Protein AF-A0A4V2AL29-F1 (afdb_monomer_lite)

Secondary structure (DSSP, 8-state):
------EEEEEEEHHHHHHH--GGGTTEEEEEPSSP-TTSEEEEEE-SS-SS---SSEEETTEEE-EEEEHHHHHHHHHHHHTT-SSPPPHHHHHHHHHHHHHHH-

pLDDT: mean 84.48, std 11.72, range [40.88, 96.44]

Foldseek 3Di:
DPDQDWDFPDKAFQLVVLVPDDPVLQQWKKFFDPDQDRHTIITITHGPVSPPPDDCWDADPNDITNHMDGVNNLCVQVVVVQVVDPDGDHSRVSSVSVSVVRVVVD

Sequence (106 aa):
MGEAVLECKIMASLVQVIAALTARDEHSTIYAKKPWSCECDAGLLYDPDGDGDVPLTTQIDGIEMDYFLEVATLNEVLEGWLSEFSARPSPQAICGRIIRYAEDDA

Structure (mmCIF, N/CA/C/O backbone):
data_AF-A0A4V2AL29-F1
#
_entry.id   AF-A0A4V2AL29-F1
#
loop_
_atom_site.group_PDB
_atom_site.id
_atom_site.type_symbol
_atom_site.label_atom_id
_atom_site.label_alt_id
_atom_site.label_comp_id
_atom_site.label_asym_id
_atom_site.label_entity_id
_atom_site.label_seq_id
_atom_site.pdbx_PDB_ins_code
_atom_site.Cartn_x
_atom_site.Cartn_y
_atom_site.Cartn_z
_atom_site.occupancy
_atom_site.B_iso_or_equiv
_atom_site.auth_seq_id
_atom_site.auth_comp_id
_atom_site.auth_asym_id
_atom_site.auth_atom_id
_atom_site.pdbx_PDB_model_num
ATOM 1 N N . MET A 1 1 ? 0.072 19.673 23.155 1.00 40.88 1 MET A N 1
ATOM 2 C CA . MET A 1 1 ? -0.082 18.489 22.295 1.00 40.88 1 MET A CA 1
ATOM 3 C C . MET A 1 1 ? -1.205 18.815 21.344 1.00 40.88 1 MET A C 1
ATOM 5 O O . MET A 1 1 ? -2.342 18.874 21.793 1.00 40.88 1 MET A O 1
ATOM 9 N N . GLY A 1 2 ? -0.867 19.211 20.118 1.00 47.53 2 GLY A N 1
ATOM 10 C CA . GLY A 1 2 ? -1.861 19.250 19.051 1.00 47.53 2 GLY A CA 1
ATOM 11 C C . GLY A 1 2 ? -2.190 17.805 18.706 1.00 47.53 2 GLY A C 1
ATOM 12 O O . GLY A 1 2 ? -1.286 16.977 18.678 1.00 47.53 2 GLY A O 1
ATOM 13 N N . GLU A 1 3 ? -3.467 17.485 18.572 1.00 50.97 3 GLU A N 1
ATOM 14 C CA . GLU A 1 3 ? -3.890 16.195 18.037 1.00 50.97 3 GLU A CA 1
ATOM 15 C C . GLU A 1 3 ? -3.371 16.115 16.596 1.00 50.97 3 GLU A C 1
ATOM 17 O O . GLU A 1 3 ? -3.650 17.020 15.807 1.00 50.97 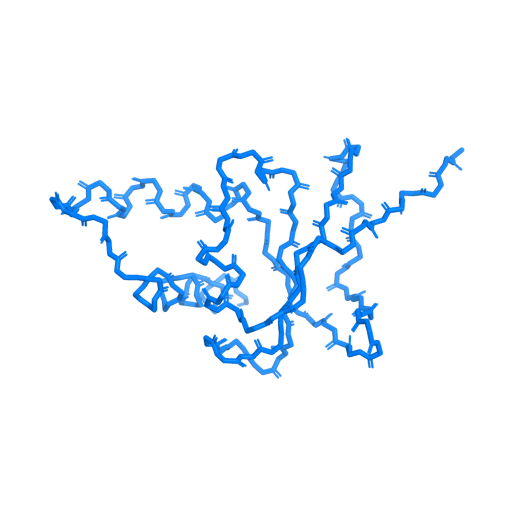3 GLU A O 1
ATOM 22 N N . ALA A 1 4 ? -2.582 15.088 16.269 1.00 55.47 4 ALA A N 1
ATOM 23 C CA . ALA A 1 4 ? -2.204 14.814 14.889 1.00 55.47 4 ALA A CA 1
ATOM 24 C C . ALA A 1 4 ? -3.498 14.547 14.107 1.00 55.47 4 ALA A C 1
ATOM 26 O O . ALA A 1 4 ? -4.189 13.550 14.329 1.00 55.47 4 ALA A O 1
ATOM 27 N N . VAL A 1 5 ? -3.888 15.489 13.249 1.00 59.59 5 VAL A N 1
ATOM 28 C CA . VAL A 1 5 ? -5.066 15.331 12.396 1.00 59.59 5 VAL A CA 1
ATOM 29 C C . VAL A 1 5 ? -4.614 14.580 11.157 1.00 59.59 5 VAL A C 1
ATOM 31 O O . VAL A 1 5 ? -4.048 15.171 10.240 1.00 59.59 5 VAL A O 1
ATOM 34 N N . LEU A 1 6 ? -4.862 13.272 11.137 1.00 68.31 6 LEU A N 1
ATOM 35 C CA . LEU A 1 6 ? -4.640 12.463 9.947 1.00 68.31 6 LEU A CA 1
ATOM 36 C C . LEU A 1 6 ? -5.667 12.857 8.888 1.00 68.31 6 LEU A C 1
ATOM 38 O O . LEU A 1 6 ? -6.872 12.655 9.056 1.00 68.31 6 LEU A O 1
ATOM 42 N N . GLU A 1 7 ? -5.186 13.434 7.792 1.00 74.88 7 GLU A N 1
ATOM 43 C CA . GLU A 1 7 ? -6.028 13.756 6.648 1.00 74.88 7 GLU A CA 1
ATOM 44 C C . GLU A 1 7 ? -6.060 12.554 5.705 1.00 74.88 7 GLU A C 1
ATOM 46 O O . GLU A 1 7 ? -5.023 12.107 5.202 1.00 74.88 7 GLU A O 1
ATOM 51 N N . CYS A 1 8 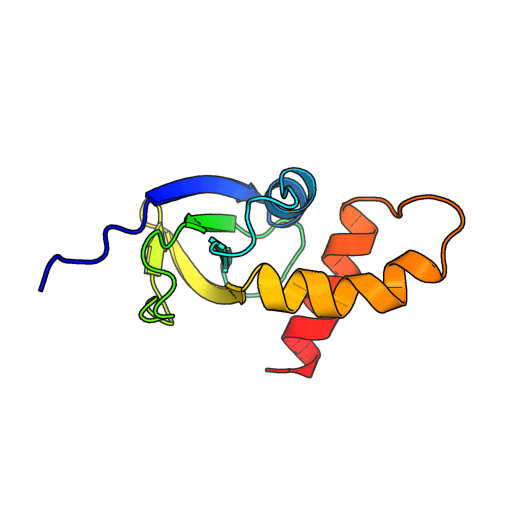? -7.257 12.020 5.455 1.00 78.00 8 CYS A N 1
ATOM 52 C CA . CYS A 1 8 ? -7.433 11.028 4.408 1.00 78.00 8 CYS A CA 1
ATOM 53 C C . CYS A 1 8 ? -7.347 11.717 3.042 1.00 78.00 8 CYS A C 1
ATOM 55 O O . CYS A 1 8 ? -8.254 12.445 2.636 1.00 78.00 8 CYS A O 1
ATOM 57 N N . LYS A 1 9 ? -6.249 11.471 2.326 1.00 79.00 9 LYS A N 1
ATOM 58 C CA . LYS A 1 9 ? -6.020 12.008 0.982 1.00 79.00 9 LYS A CA 1
ATOM 59 C C . LYS A 1 9 ? -6.870 11.295 -0.068 1.00 79.00 9 LYS A C 1
ATOM 61 O O . LYS A 1 9 ? -7.316 11.919 -1.029 1.00 79.00 9 LYS A O 1
ATOM 66 N N . ILE A 1 10 ? -7.024 9.976 0.067 1.00 84.69 10 ILE A N 1
ATOM 67 C CA . ILE A 1 10 ? -7.676 9.106 -0.922 1.00 84.69 10 ILE A CA 1
ATOM 68 C C . ILE A 1 10 ? -8.345 7.938 -0.195 1.00 84.69 10 ILE A C 1
ATOM 70 O O . ILE A 1 10 ? -7.694 7.312 0.635 1.00 84.69 10 ILE A O 1
ATOM 74 N N . MET A 1 11 ? -9.581 7.607 -0.587 1.00 88.00 11 MET A N 1
ATOM 75 C CA . MET A 1 11 ? -10.267 6.345 -0.282 1.00 88.00 11 MET A CA 1
ATOM 76 C C . MET A 1 11 ? -10.645 5.630 -1.581 1.00 88.00 11 MET A C 1
ATOM 78 O O . MET A 1 11 ? -11.408 6.166 -2.388 1.00 88.00 11 MET A O 1
ATOM 82 N N . ALA A 1 12 ? -10.078 4.445 -1.813 1.00 93.00 12 ALA A N 1
ATOM 83 C CA . ALA A 1 12 ? -10.254 3.674 -3.045 1.00 93.00 12 ALA A CA 1
ATOM 84 C C . ALA A 1 12 ? -9.865 2.197 -2.838 1.00 93.00 12 ALA A C 1
ATOM 86 O O . ALA A 1 12 ? -9.605 1.767 -1.719 1.00 93.00 12 ALA A O 1
ATOM 87 N N . SER A 1 13 ? -9.785 1.410 -3.915 1.00 95.81 13 SER A N 1
ATOM 88 C CA . SER A 1 13 ? -9.133 0.094 -3.832 1.00 95.81 13 SER A CA 1
ATOM 89 C C . SER A 1 13 ? -7.620 0.234 -3.622 1.00 95.81 13 SER A C 1
ATOM 91 O O . SER A 1 13 ? -7.009 1.188 -4.116 1.00 95.81 13 SER A O 1
ATOM 93 N N . LEU A 1 14 ? -6.988 -0.736 -2.955 1.00 94.81 14 LEU A N 1
ATOM 94 C CA . LEU A 1 14 ? -5.540 -0.733 -2.702 1.00 94.81 14 LEU A CA 1
ATOM 95 C C . LEU A 1 14 ? -4.707 -0.490 -3.971 1.00 94.81 14 LEU A C 1
ATOM 97 O O . LEU A 1 14 ? -3.777 0.316 -3.966 1.00 94.81 14 LEU A O 1
ATOM 101 N N . VAL A 1 15 ? -5.060 -1.126 -5.093 1.00 95.69 15 VAL A N 1
ATOM 102 C CA . VAL A 1 15 ? -4.349 -0.916 -6.365 1.00 95.69 15 VAL A CA 1
ATOM 103 C C . VAL A 1 15 ? -4.476 0.515 -6.888 1.00 95.69 15 VAL A C 1
ATOM 105 O O . VAL A 1 15 ? -3.534 1.030 -7.489 1.00 95.69 15 VAL A O 1
ATOM 108 N N . GLN A 1 16 ? -5.616 1.171 -6.662 1.00 94.81 16 GLN A N 1
ATOM 109 C CA . GLN A 1 16 ? -5.822 2.565 -7.052 1.00 94.81 16 GLN A CA 1
ATOM 110 C C . GLN A 1 16 ? -5.038 3.513 -6.151 1.00 94.81 16 GLN A C 1
ATOM 112 O O . GLN A 1 16 ? -4.425 4.445 -6.668 1.00 94.81 16 GLN A O 1
ATOM 117 N N . VAL A 1 17 ? -5.003 3.247 -4.840 1.00 93.50 17 VAL A N 1
ATOM 118 C CA . VAL A 1 17 ? -4.157 3.993 -3.899 1.00 93.50 17 VAL A CA 1
ATOM 119 C C . VAL A 1 17 ? -2.695 3.899 -4.338 1.00 93.50 17 VAL A C 1
ATOM 121 O O . VAL A 1 17 ? -2.058 4.925 -4.548 1.00 93.50 17 VAL A O 1
ATOM 124 N N . ILE A 1 18 ? -2.195 2.689 -4.605 1.00 91.62 18 ILE A N 1
ATOM 125 C CA . ILE A 1 18 ? -0.817 2.454 -5.070 1.00 91.62 18 ILE A CA 1
ATOM 126 C C . ILE A 1 18 ? -0.538 3.142 -6.410 1.00 91.62 18 ILE A C 1
ATOM 128 O O . ILE A 1 18 ? 0.532 3.718 -6.603 1.00 91.62 18 ILE A O 1
ATOM 132 N N . ALA A 1 19 ? -1.486 3.100 -7.349 1.00 91.56 19 ALA A N 1
ATOM 133 C CA . ALA A 1 19 ? -1.344 3.776 -8.636 1.00 91.56 19 ALA A CA 1
ATOM 134 C C . ALA A 1 19 ? -1.262 5.305 -8.496 1.00 91.56 19 ALA A C 1
ATOM 136 O O . ALA A 1 19 ? -0.646 5.956 -9.342 1.00 91.56 19 ALA A O 1
ATOM 137 N N . ALA A 1 20 ? -1.889 5.861 -7.457 1.00 90.50 20 ALA A N 1
ATOM 138 C CA . ALA A 1 20 ? -1.915 7.289 -7.171 1.00 90.50 20 ALA A CA 1
ATOM 139 C C . ALA A 1 20 ? -0.714 7.776 -6.343 1.00 90.50 20 ALA A C 1
ATOM 141 O O . ALA A 1 20 ? -0.501 8.986 -6.277 1.00 90.50 20 ALA A O 1
ATOM 142 N N . LEU A 1 21 ? 0.077 6.871 -5.750 1.00 88.38 21 LEU A N 1
ATOM 143 C CA . LEU A 1 21 ? 1.249 7.238 -4.953 1.00 88.38 21 LEU A CA 1
ATOM 144 C C . LEU A 1 21 ? 2.273 8.018 -5.775 1.00 88.38 21 LEU A C 1
ATOM 146 O O . LEU A 1 21 ? 2.659 7.639 -6.889 1.00 88.38 21 LEU A O 1
ATOM 150 N N . THR A 1 22 ? 2.776 9.081 -5.163 1.00 79.19 22 THR A N 1
ATOM 151 C CA . THR A 1 22 ? 3.871 9.888 -5.682 1.00 79.19 22 THR A CA 1
ATOM 152 C C . THR A 1 22 ? 5.063 9.839 -4.734 1.00 79.19 22 THR A C 1
ATOM 154 O O . THR A 1 22 ? 4.937 9.511 -3.558 1.00 79.19 22 THR A O 1
ATOM 157 N N . ALA A 1 23 ? 6.239 10.243 -5.220 1.00 70.12 23 ALA A N 1
ATOM 158 C CA . ALA A 1 23 ? 7.433 10.361 -4.380 1.00 70.12 23 ALA A CA 1
ATOM 159 C C . ALA A 1 23 ? 7.263 11.341 -3.197 1.00 70.12 23 ALA A C 1
ATOM 161 O O . ALA A 1 23 ? 8.075 11.328 -2.288 1.00 70.12 23 ALA A O 1
ATOM 162 N N . ARG A 1 24 ? 6.228 12.195 -3.205 1.00 69.88 24 ARG A N 1
ATOM 163 C CA . ARG A 1 24 ? 5.942 13.165 -2.133 1.00 69.88 24 ARG A CA 1
ATOM 164 C C . ARG A 1 24 ? 5.079 12.590 -1.011 1.00 69.88 24 ARG A C 1
ATOM 166 O O . ARG A 1 24 ? 4.793 13.297 -0.051 1.00 69.88 24 ARG A O 1
ATOM 173 N N . ASP A 1 25 ? 4.624 11.349 -1.148 1.00 82.56 25 ASP A N 1
ATOM 174 C CA . ASP A 1 25 ? 3.751 10.700 -0.172 1.00 82.56 25 ASP A CA 1
ATOM 175 C C . ASP A 1 25 ? 4.537 9.909 0.885 1.00 82.56 25 ASP A C 1
ATOM 177 O O . ASP A 1 25 ? 3.929 9.132 1.605 1.00 82.56 25 ASP A O 1
ATOM 181 N N . GLU A 1 26 ? 5.853 10.119 1.015 1.00 82.12 26 GLU A N 1
ATOM 182 C CA . GLU A 1 26 ? 6.738 9.371 1.928 1.00 82.12 26 GLU A CA 1
ATOM 183 C C . GLU A 1 26 ? 6.289 9.385 3.400 1.00 82.12 26 GLU A C 1
ATOM 185 O O . GLU A 1 26 ? 6.430 8.374 4.078 1.00 82.12 26 GLU A O 1
ATOM 190 N N . HIS A 1 27 ? 5.659 10.473 3.857 1.00 85.62 27 HIS A N 1
ATOM 191 C CA . HIS A 1 27 ? 5.079 10.609 5.205 1.00 85.62 27 HIS A CA 1
ATOM 192 C C . HIS A 1 27 ? 3.619 10.131 5.301 1.00 85.62 27 HIS A C 1
ATOM 194 O O . HIS A 1 27 ? 2.879 10.509 6.206 1.00 85.62 27 HIS A O 1
ATOM 200 N N . SER A 1 28 ? 3.149 9.374 4.312 1.00 88.88 28 SER A N 1
ATOM 201 C CA . SER A 1 28 ? 1.795 8.823 4.315 1.00 88.88 28 SER A CA 1
ATOM 202 C C . SER A 1 28 ? 1.825 7.346 4.686 1.00 88.88 28 SER A C 1
ATOM 204 O O . SER A 1 28 ? 2.770 6.622 4.366 1.00 88.88 28 SER A O 1
ATOM 206 N N . THR A 1 29 ? 0.735 6.886 5.284 1.00 90.12 29 THR A N 1
ATOM 207 C CA . THR A 1 29 ? 0.507 5.482 5.616 1.00 90.12 29 THR A CA 1
ATOM 208 C C . THR A 1 29 ? -0.725 5.002 4.870 1.00 90.12 29 THR A C 1
ATOM 210 O O . THR A 1 29 ? -1.788 5.632 4.890 1.00 90.12 29 THR A O 1
ATOM 213 N N . ILE A 1 30 ? -0.572 3.885 4.167 1.00 91.50 30 ILE A N 1
ATOM 214 C CA . ILE A 1 30 ? -1.676 3.184 3.528 1.00 91.50 30 ILE A CA 1
ATOM 215 C C . ILE A 1 30 ? -2.351 2.351 4.599 1.00 91.50 30 ILE A C 1
ATOM 217 O O . ILE A 1 30 ? -1.725 1.480 5.185 1.00 91.50 30 ILE A O 1
ATOM 221 N N . TYR A 1 31 ? -3.632 2.585 4.805 1.00 92.00 31 TYR A N 1
ATOM 222 C CA . TYR A 1 31 ? -4.507 1.766 5.619 1.00 92.00 31 TYR A CA 1
ATOM 223 C C . TYR A 1 31 ? -5.355 0.889 4.720 1.00 92.00 31 TYR A C 1
ATOM 225 O O . TYR A 1 31 ? -5.826 1.353 3.685 1.00 92.00 31 TYR A O 1
ATOM 233 N N . ALA A 1 32 ? -5.568 -0.362 5.100 1.00 93.19 32 ALA A N 1
ATOM 234 C CA . ALA A 1 32 ? -6.368 -1.282 4.315 1.00 93.19 32 ALA A CA 1
ATOM 235 C C . ALA A 1 32 ? -7.214 -2.199 5.185 1.00 93.19 32 ALA A C 1
ATOM 237 O O . ALA A 1 32 ? -6.867 -2.570 6.312 1.00 93.19 32 ALA A O 1
ATOM 238 N N . LYS A 1 33 ? -8.335 -2.606 4.609 1.00 93.88 33 LYS A N 1
ATOM 239 C CA . LYS A 1 33 ? -9.223 -3.594 5.192 1.00 93.88 33 LYS A CA 1
ATOM 240 C C . LYS A 1 33 ? -8.638 -4.998 5.044 1.00 93.88 33 LYS A C 1
ATOM 242 O O . LYS A 1 33 ? -8.062 -5.345 4.011 1.00 93.88 33 LYS A O 1
ATOM 247 N N . LYS A 1 34 ? -8.865 -5.834 6.058 1.00 90.19 34 LYS A N 1
ATOM 248 C CA . LYS A 1 34 ? -8.568 -7.270 6.013 1.00 90.19 34 LYS A CA 1
ATOM 249 C C . LYS A 1 34 ? -9.532 -8.039 5.088 1.00 90.19 34 LYS A C 1
ATOM 251 O O . LYS A 1 34 ? -10.738 -7.777 5.116 1.00 90.19 34 LYS A O 1
ATOM 256 N N . PRO A 1 35 ? -9.056 -9.073 4.367 1.00 92.25 35 PRO A N 1
ATOM 257 C CA . PRO A 1 35 ? -7.651 -9.424 4.131 1.00 92.25 35 PRO A CA 1
ATOM 258 C C . PRO A 1 35 ? -7.013 -8.537 3.047 1.00 92.25 35 PRO A C 1
ATOM 260 O O . PRO A 1 35 ? -7.720 -7.909 2.254 1.00 92.25 35 PRO A O 1
ATOM 263 N N . TRP A 1 36 ? -5.679 -8.542 2.969 1.00 91.12 36 TRP A N 1
ATOM 264 C CA . TRP A 1 36 ? -4.952 -7.874 1.894 1.00 91.12 36 TRP A CA 1
ATOM 265 C C . TRP A 1 36 ? -5.407 -8.398 0.529 1.00 91.12 36 TRP A C 1
ATOM 267 O O . TRP A 1 36 ? -5.365 -9.592 0.242 1.00 91.12 36 TRP A O 1
ATOM 277 N N . SER A 1 37 ? -5.853 -7.494 -0.334 1.00 94.94 37 SER A N 1
ATOM 278 C CA . SER A 1 37 ? -6.114 -7.788 -1.740 1.00 94.94 37 SER A CA 1
ATOM 279 C C . SER A 1 37 ? -6.031 -6.496 -2.538 1.00 94.94 37 SER A C 1
ATOM 281 O O . SER A 1 37 ? -6.212 -5.410 -2.000 1.00 94.94 37 SER A O 1
ATOM 283 N N . CYS A 1 38 ? -5.790 -6.582 -3.842 1.00 95.31 38 CYS A N 1
ATOM 284 C CA . CYS A 1 38 ? -5.717 -5.370 -4.658 1.00 95.31 38 CYS A CA 1
ATOM 285 C C . CYS A 1 38 ? -7.045 -4.611 -4.755 1.00 95.31 38 CYS A C 1
ATOM 287 O O . CYS A 1 38 ? -7.043 -3.433 -5.103 1.00 95.31 38 CYS A O 1
ATOM 289 N N . GLU A 1 39 ? -8.152 -5.282 -4.440 1.00 96.44 39 GLU A N 1
ATOM 290 C CA . GLU A 1 39 ? -9.508 -4.747 -4.495 1.00 96.44 39 GLU A CA 1
ATOM 291 C C . GLU A 1 39 ? -10.056 -4.368 -3.112 1.00 96.44 39 GLU A C 1
ATOM 293 O O . GLU A 1 39 ? -11.166 -3.844 -3.048 1.00 96.44 39 GLU A O 1
ATOM 298 N N . CYS A 1 40 ? -9.324 -4.612 -2.012 1.00 94.06 40 CYS A N 1
ATOM 299 C CA . CYS A 1 40 ? -9.819 -4.231 -0.690 1.00 94.06 40 CYS A CA 1
ATOM 300 C C . CYS A 1 40 ? -9.886 -2.711 -0.540 1.00 94.06 40 CYS A C 1
ATOM 302 O O . CYS A 1 40 ? -9.123 -1.970 -1.171 1.00 94.06 40 CYS A O 1
ATOM 304 N N . ASP A 1 41 ? -10.815 -2.271 0.310 1.00 95.00 41 ASP A N 1
ATOM 305 C CA . ASP A 1 41 ? -10.928 -0.876 0.707 1.00 95.00 41 ASP A CA 1
ATOM 306 C C . ASP A 1 41 ? -9.616 -0.431 1.352 1.00 95.00 41 ASP A C 1
ATOM 308 O O . ASP A 1 41 ? -9.116 -1.073 2.281 1.00 95.00 41 ASP A O 1
ATOM 312 N N . ALA A 1 42 ? -9.067 0.664 0.841 1.00 94.31 42 ALA A N 1
ATOM 313 C CA . ALA A 1 42 ? -7.827 1.238 1.310 1.00 94.31 42 ALA A CA 1
ATOM 314 C C . ALA A 1 42 ? -7.901 2.764 1.337 1.00 94.31 42 ALA A C 1
ATOM 316 O O . ALA A 1 42 ? -8.527 3.399 0.482 1.00 94.31 42 ALA A O 1
ATOM 317 N N . GLY A 1 43 ? -7.216 3.340 2.316 1.00 92.31 43 GLY A N 1
ATOM 318 C CA . GLY A 1 43 ? -7.084 4.771 2.506 1.00 92.31 43 GLY A CA 1
ATOM 319 C C . GLY A 1 43 ? -5.632 5.197 2.590 1.00 92.31 43 GLY A C 1
ATOM 320 O O . GLY A 1 43 ? -4.806 4.484 3.147 1.00 92.31 43 GLY A O 1
ATOM 321 N N . LEU A 1 44 ? -5.317 6.372 2.057 1.00 90.69 44 LEU A N 1
ATOM 322 C CA . LEU A 1 44 ? -4.017 7.005 2.252 1.00 90.69 44 LEU A CA 1
ATOM 323 C C . LEU A 1 44 ? -4.169 8.119 3.279 1.00 90.69 44 LEU A C 1
ATOM 325 O O . LEU A 1 44 ? -4.813 9.131 2.992 1.00 90.69 44 LEU A O 1
ATOM 329 N N . LEU A 1 45 ? -3.597 7.932 4.464 1.00 88.19 45 LEU A N 1
ATOM 330 C CA . LEU A 1 45 ? -3.579 8.953 5.507 1.00 88.19 45 LEU A CA 1
ATOM 331 C C . LEU A 1 45 ? -2.220 9.631 5.503 1.00 88.19 45 LEU A C 1
ATOM 333 O O . LEU A 1 45 ? -1.191 8.963 5.445 1.00 88.19 45 LEU A O 1
ATOM 337 N N . TYR A 1 46 ? -2.229 10.956 5.541 1.00 85.12 46 TYR A N 1
ATOM 338 C CA . TYR A 1 46 ? -1.016 11.751 5.652 1.00 85.12 46 TYR A CA 1
ATOM 339 C C . TYR A 1 46 ? -0.789 12.162 7.101 1.00 85.12 46 TYR A C 1
ATOM 341 O O . TYR A 1 46 ? -1.688 12.740 7.718 1.00 85.12 46 TYR A O 1
ATOM 349 N N . ASP A 1 47 ? 0.411 11.885 7.604 1.00 77.38 47 ASP A N 1
ATOM 350 C CA . ASP A 1 47 ? 0.897 12.410 8.872 1.00 77.38 47 ASP A CA 1
ATOM 351 C C . ASP A 1 47 ? 1.838 13.599 8.584 1.00 77.38 47 ASP A C 1
ATOM 353 O O . ASP A 1 47 ? 2.937 13.401 8.060 1.00 77.38 47 ASP A O 1
ATOM 357 N N . PRO A 1 48 ? 1.416 14.850 8.854 1.00 67.56 48 PRO A 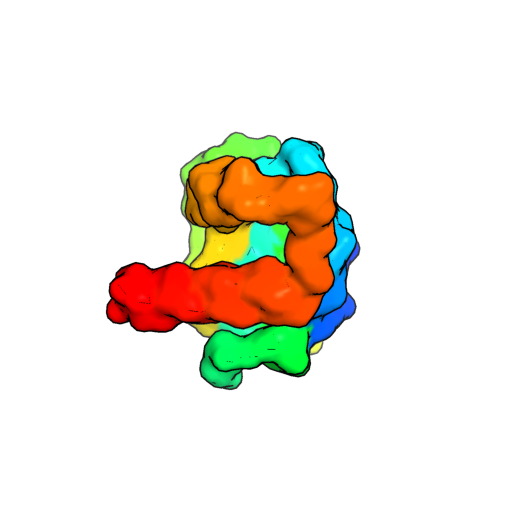N 1
ATOM 358 C CA . PRO A 1 48 ? 2.246 16.029 8.621 1.00 67.56 48 PRO A CA 1
ATOM 359 C C . PRO A 1 48 ? 3.458 16.123 9.547 1.00 67.56 48 PRO A C 1
ATOM 361 O O . PRO A 1 48 ? 4.437 16.769 9.168 1.00 67.56 48 PRO A O 1
ATOM 364 N N . ASP A 1 49 ? 3.375 15.536 10.740 1.00 68.81 49 ASP A N 1
ATOM 365 C CA . ASP A 1 49 ? 4.428 15.610 11.748 1.00 68.81 49 ASP A CA 1
ATOM 366 C C . ASP A 1 49 ? 5.429 14.458 11.564 1.00 68.81 49 ASP A C 1
ATOM 368 O O . ASP A 1 49 ? 6.621 14.612 11.835 1.00 68.81 49 ASP A O 1
ATOM 372 N N . GLY A 1 50 ? 4.973 13.337 10.990 1.00 62.69 50 GLY A N 1
ATOM 373 C CA . GLY A 1 50 ? 5.818 12.196 10.633 1.00 62.69 50 GLY A CA 1
ATOM 374 C C . GLY A 1 50 ? 6.428 11.503 11.851 1.00 62.69 50 GLY A C 1
ATOM 375 O O . GLY A 1 50 ? 7.416 10.781 11.719 1.00 62.69 50 GLY A O 1
ATOM 376 N N . ASP A 1 51 ? 5.854 11.733 13.033 1.00 67.38 51 ASP A N 1
ATOM 377 C CA . ASP A 1 51 ? 6.314 11.174 14.303 1.00 67.38 51 ASP A CA 1
ATOM 378 C C . ASP A 1 51 ? 5.954 9.681 14.440 1.00 67.38 51 ASP A C 1
ATOM 380 O O . ASP A 1 51 ? 6.369 9.027 15.397 1.00 67.38 51 ASP A O 1
ATOM 384 N N . GLY A 1 52 ? 5.199 9.121 13.482 1.00 60.12 52 GLY A N 1
ATOM 385 C CA . GLY A 1 52 ? 4.841 7.700 13.455 1.00 60.12 52 GLY A CA 1
ATOM 386 C C . GLY A 1 52 ? 3.774 7.325 14.484 1.00 60.12 52 GLY A C 1
ATOM 387 O O . GLY A 1 52 ? 3.478 6.146 14.671 1.00 60.12 52 GLY A 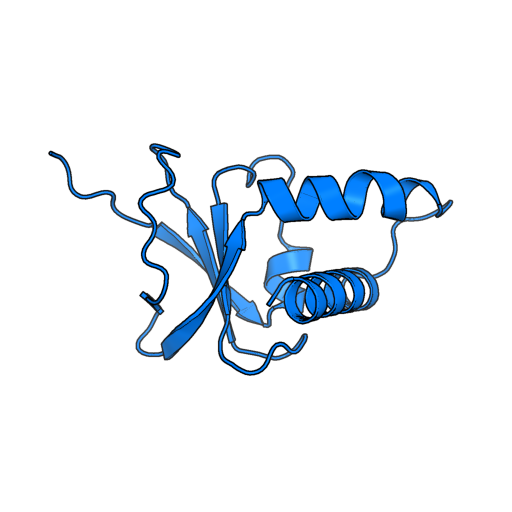O 1
ATOM 388 N N . ASP A 1 53 ? 3.155 8.316 15.131 1.00 64.06 53 ASP A N 1
ATOM 389 C CA . ASP A 1 53 ? 2.073 8.152 16.109 1.00 64.06 53 ASP A CA 1
ATOM 390 C C . ASP A 1 53 ? 0.719 7.949 15.397 1.00 64.06 53 ASP A C 1
ATOM 392 O O . ASP A 1 53 ? -0.309 8.556 15.710 1.00 64.06 53 ASP A O 1
ATOM 396 N N . VAL A 1 54 ? 0.729 7.102 14.366 1.00 67.06 54 VAL A N 1
ATOM 397 C CA . VAL A 1 54 ? -0.465 6.743 13.610 1.00 67.06 54 VAL A CA 1
ATOM 398 C C . VAL A 1 54 ? -1.093 5.494 14.237 1.00 67.06 54 VAL A C 1
ATOM 400 O O . VAL A 1 54 ? -0.396 4.527 14.556 1.00 67.06 54 VAL A O 1
ATOM 403 N N . PRO A 1 55 ? -2.414 5.472 14.470 1.00 69.12 55 PRO A N 1
ATOM 404 C CA . PRO A 1 55 ? -3.046 4.354 15.150 1.00 69.12 55 PRO A CA 1
ATOM 405 C C . PRO A 1 55 ? -2.951 3.087 14.288 1.00 69.12 55 PRO A C 1
ATOM 407 O O . PRO A 1 55 ? -3.209 3.129 13.085 1.00 69.12 55 PRO A O 1
ATOM 410 N N . LEU A 1 56 ? -2.624 1.949 14.915 1.00 71.62 56 LEU A N 1
ATOM 411 C CA . LEU A 1 56 ? -2.512 0.632 14.254 1.00 71.62 56 LEU A CA 1
ATOM 412 C C . LEU A 1 56 ? -3.820 0.190 13.578 1.00 71.62 56 LEU A C 1
ATOM 414 O O . LEU A 1 56 ? -3.813 -0.607 12.646 1.00 71.62 56 LEU A O 1
ATOM 418 N N . THR A 1 57 ? -4.943 0.711 14.065 1.00 75.88 57 THR A N 1
ATOM 419 C CA . THR A 1 57 ? -6.279 0.521 13.506 1.00 75.88 57 THR A CA 1
ATOM 420 C C . THR A 1 57 ? -6.990 1.859 13.466 1.00 75.88 57 THR A C 1
ATOM 422 O O . THR A 1 57 ? -6.965 2.596 14.454 1.00 75.88 57 THR A O 1
ATOM 425 N N . THR A 1 58 ? -7.671 2.160 12.369 1.00 82.31 58 THR A N 1
ATOM 426 C CA . THR A 1 58 ? -8.415 3.415 12.228 1.00 82.31 58 THR A CA 1
ATOM 427 C C . THR A 1 58 ? -9.741 3.189 11.518 1.00 82.31 58 THR A C 1
ATOM 429 O O . THR A 1 58 ? -9.922 2.189 10.825 1.00 82.31 58 THR A O 1
ATOM 432 N N . GLN A 1 59 ? -10.680 4.116 11.697 1.00 84.81 59 GLN A N 1
ATOM 433 C CA . GLN A 1 59 ? -11.902 4.152 10.905 1.00 84.81 59 GLN A CA 1
ATOM 434 C C . GLN A 1 59 ? -11.802 5.257 9.865 1.00 84.81 59 GLN A C 1
ATOM 436 O O . GLN A 1 59 ? -11.679 6.430 10.216 1.00 84.81 59 GLN A O 1
ATOM 441 N N . ILE A 1 60 ? -11.905 4.885 8.592 1.00 82.62 60 ILE A N 1
ATOM 442 C CA . ILE A 1 60 ? -11.966 5.837 7.481 1.00 82.62 60 ILE A CA 1
ATOM 443 C C . ILE A 1 60 ? -13.326 5.674 6.821 1.00 82.62 60 ILE A C 1
ATOM 445 O O . ILE A 1 60 ? -13.688 4.570 6.424 1.00 82.62 60 ILE A O 1
ATOM 449 N N . ASP A 1 61 ? -14.113 6.749 6.778 1.00 83.00 61 ASP A N 1
ATOM 450 C CA . ASP A 1 61 ? -15.485 6.736 6.248 1.00 83.00 61 ASP A CA 1
ATOM 451 C C . ASP A 1 61 ? -16.378 5.622 6.841 1.00 83.00 61 ASP A C 1
ATOM 453 O O . ASP A 1 61 ? -17.250 5.060 6.179 1.00 83.00 61 ASP A O 1
ATOM 457 N N . GLY A 1 62 ? -16.171 5.289 8.121 1.00 82.94 62 GLY A N 1
ATOM 458 C CA . GLY A 1 62 ? -16.923 4.242 8.825 1.00 82.94 62 GLY A CA 1
ATOM 459 C C . GLY A 1 62 ? -16.484 2.807 8.510 1.00 82.94 62 GLY A C 1
ATOM 460 O O . GLY A 1 62 ? -17.144 1.865 8.948 1.00 82.94 62 GLY A O 1
ATOM 461 N N . ILE A 1 63 ? -15.381 2.627 7.780 1.00 84.31 63 ILE A N 1
ATOM 462 C CA . ILE A 1 63 ? -14.761 1.329 7.509 1.00 84.31 63 ILE A CA 1
ATOM 463 C C . ILE A 1 63 ? -13.581 1.145 8.460 1.00 84.31 63 ILE A C 1
ATOM 465 O O . ILE A 1 63 ? -12.687 1.987 8.517 1.00 84.31 63 ILE A O 1
ATOM 469 N N . GLU A 1 64 ? -13.581 0.036 9.197 1.00 89.88 64 GLU A N 1
ATOM 470 C CA . GLU A 1 64 ? -12.443 -0.376 10.016 1.00 89.88 64 GLU A CA 1
ATOM 471 C C . GLU A 1 64 ? -11.294 -0.839 9.117 1.00 89.88 64 GLU A C 1
ATOM 473 O O . GLU A 1 64 ? -11.453 -1.735 8.281 1.00 89.88 64 GLU A O 1
ATOM 478 N N . MET A 1 65 ? -10.149 -0.185 9.285 1.00 89.75 65 MET A N 1
ATOM 479 C CA . MET A 1 65 ? -8.899 -0.517 8.624 1.00 89.75 65 MET A CA 1
ATOM 480 C C . MET A 1 65 ? -7.967 -1.143 9.645 1.00 89.75 65 MET A C 1
ATOM 482 O O . MET A 1 65 ? -7.573 -0.515 10.628 1.00 89.75 65 MET A O 1
ATOM 486 N N . ASP A 1 66 ? -7.644 -2.398 9.391 1.00 88.44 66 ASP A N 1
ATOM 487 C CA . ASP A 1 66 ? -6.911 -3.270 10.296 1.00 88.44 66 ASP A CA 1
ATOM 488 C C . ASP A 1 66 ? -5.433 -3.416 9.947 1.00 88.44 66 ASP A C 1
ATOM 490 O O . ASP A 1 66 ? -4.639 -3.890 10.762 1.00 88.44 66 ASP A O 1
ATOM 494 N N . TYR A 1 67 ? -5.101 -3.145 8.690 1.00 90.56 67 TYR A N 1
ATOM 495 C CA . TYR A 1 67 ? -3.753 -3.242 8.177 1.00 90.56 67 TYR A CA 1
ATOM 496 C C . TYR A 1 67 ? -3.237 -1.863 7.814 1.00 90.56 67 TYR A C 1
ATOM 498 O O . TYR A 1 67 ? -3.999 -1.003 7.371 1.00 90.56 67 TYR A O 1
ATOM 506 N N . PHE A 1 68 ? -1.934 -1.676 7.984 1.00 90.25 68 PHE A N 1
ATOM 507 C CA . PHE A 1 68 ? -1.249 -0.438 7.665 1.00 90.25 68 PHE A CA 1
ATOM 508 C C . PHE A 1 68 ? 0.108 -0.737 7.020 1.00 90.25 68 PHE A C 1
ATOM 510 O O . PHE A 1 68 ? 0.726 -1.762 7.299 1.00 90.25 68 PHE A O 1
ATOM 517 N N . LEU A 1 69 ? 0.549 0.147 6.131 1.00 89.19 69 LEU A N 1
ATOM 518 C CA . LEU A 1 69 ? 1.851 0.092 5.482 1.00 89.19 69 LEU A CA 1
ATOM 519 C C . LEU A 1 69 ? 2.336 1.512 5.195 1.00 89.19 69 LEU A C 1
ATOM 521 O O . LEU A 1 69 ? 1.696 2.260 4.454 1.00 89.19 69 LEU A O 1
ATOM 525 N N . GLU A 1 70 ? 3.481 1.873 5.754 1.00 89.31 70 GLU A N 1
ATOM 526 C CA . GLU A 1 70 ? 4.116 3.164 5.499 1.00 89.31 70 GLU A CA 1
ATOM 527 C C . GLU A 1 70 ? 4.613 3.251 4.052 1.00 89.31 70 GLU A C 1
ATOM 529 O O . GLU A 1 70 ? 5.224 2.315 3.521 1.00 89.31 70 GLU A O 1
ATOM 534 N N . VAL A 1 71 ? 4.390 4.397 3.406 1.00 90.19 71 VAL A N 1
ATOM 535 C CA . VAL A 1 71 ? 4.845 4.618 2.027 1.00 90.19 71 VAL A CA 1
ATOM 536 C C . VAL A 1 71 ? 6.373 4.615 1.939 1.00 90.19 71 VAL A C 1
ATOM 538 O O . VAL A 1 71 ? 6.913 4.141 0.941 1.00 90.19 71 VAL A O 1
ATOM 541 N N . ALA A 1 72 ? 7.079 5.075 2.977 1.00 87.94 72 ALA A N 1
ATOM 542 C CA . ALA A 1 72 ? 8.536 4.964 3.065 1.00 87.94 72 ALA A CA 1
ATOM 543 C C . ALA A 1 72 ? 9.004 3.499 2.959 1.00 87.94 72 ALA A C 1
ATOM 545 O O . ALA A 1 72 ? 9.769 3.168 2.053 1.00 87.94 72 ALA A O 1
ATOM 546 N N . THR A 1 73 ? 8.448 2.605 3.785 1.00 88.31 73 THR A N 1
ATOM 547 C CA . THR A 1 73 ? 8.725 1.157 3.739 1.00 88.31 73 THR A CA 1
ATOM 548 C C . THR A 1 73 ? 8.386 0.559 2.370 1.00 88.31 73 THR A C 1
ATOM 550 O O . THR A 1 73 ? 9.173 -0.188 1.787 1.00 88.31 73 THR A O 1
ATOM 553 N N . LEU A 1 74 ? 7.236 0.925 1.796 1.00 89.88 74 LEU A N 1
ATOM 554 C CA . LEU A 1 74 ? 6.855 0.498 0.448 1.00 89.88 74 LEU A CA 1
ATOM 555 C C . LEU A 1 74 ? 7.898 0.916 -0.600 1.00 89.88 74 LEU A C 1
ATOM 557 O O . LEU A 1 74 ? 8.246 0.113 -1.467 1.00 89.88 74 LEU A O 1
ATOM 561 N N . ASN A 1 75 ? 8.404 2.150 -0.538 1.00 89.50 75 ASN A N 1
ATOM 562 C CA . ASN A 1 75 ? 9.415 2.638 -1.474 1.00 89.50 75 ASN A CA 1
ATOM 563 C C . ASN A 1 75 ? 10.722 1.846 -1.358 1.00 89.50 75 ASN A C 1
ATOM 565 O O . ASN A 1 75 ? 11.277 1.468 -2.390 1.00 89.50 75 ASN A O 1
ATOM 569 N N . GLU A 1 76 ? 11.167 1.522 -0.142 1.00 88.75 76 GLU A N 1
ATOM 570 C CA . GLU A 1 76 ? 12.354 0.686 0.087 1.00 88.75 76 GLU A CA 1
ATOM 571 C C . GLU A 1 76 ? 12.193 -0.717 -0.517 1.00 88.75 76 GLU A C 1
ATOM 573 O O . GLU A 1 76 ? 13.072 -1.208 -1.231 1.00 88.75 76 GLU A O 1
ATOM 578 N N . VAL A 1 77 ? 11.028 -1.342 -0.312 1.00 88.69 77 VAL A N 1
ATOM 579 C CA . VAL A 1 77 ? 10.705 -2.662 -0.881 1.00 88.69 77 VAL A CA 1
ATOM 580 C C . VAL A 1 77 ? 10.712 -2.635 -2.411 1.00 88.69 77 VAL A C 1
ATOM 582 O O . VAL A 1 77 ? 11.097 -3.617 -3.063 1.00 88.69 77 VAL A O 1
ATOM 585 N N . LEU A 1 78 ? 10.267 -1.526 -3.004 1.00 89.56 78 LEU A N 1
ATOM 586 C CA . LEU A 1 78 ? 10.165 -1.380 -4.450 1.00 89.56 78 LEU A CA 1
ATOM 587 C C . LEU A 1 78 ? 11.467 -0.925 -5.118 1.00 89.56 78 LEU A C 1
ATOM 589 O O . LEU A 1 78 ? 11.661 -1.278 -6.278 1.00 89.56 78 LEU A O 1
ATOM 593 N N . GLU A 1 79 ? 12.359 -0.192 -4.450 1.00 87.12 79 GLU A N 1
ATOM 594 C CA . GLU A 1 79 ? 13.576 0.369 -5.063 1.00 87.12 79 GLU A CA 1
ATOM 595 C C . GLU A 1 79 ? 14.450 -0.721 -5.712 1.00 87.12 79 GLU A C 1
ATOM 597 O O . GLU A 1 79 ? 14.830 -0.623 -6.8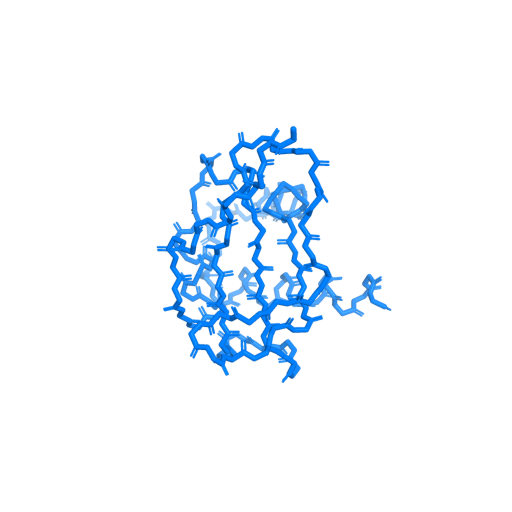86 1.00 87.12 79 GLU A O 1
ATOM 602 N N . GLY A 1 80 ? 14.689 -1.816 -4.983 1.00 84.31 80 GLY A N 1
ATOM 603 C CA . GLY A 1 80 ? 15.453 -2.956 -5.491 1.00 84.31 80 GLY A CA 1
ATOM 604 C C . GLY A 1 80 ? 14.705 -3.758 -6.558 1.00 84.31 80 GLY A C 1
ATOM 605 O O . GLY A 1 80 ? 15.294 -4.160 -7.557 1.00 84.31 80 GLY A O 1
ATOM 606 N N . TRP A 1 81 ? 13.398 -3.953 -6.378 1.00 90.19 81 TRP A N 1
ATOM 607 C CA . TRP A 1 81 ? 12.585 -4.784 -7.270 1.00 90.19 81 TRP A CA 1
ATOM 608 C C . TRP A 1 81 ? 12.293 -4.103 -8.611 1.00 90.19 81 TRP A C 1
ATOM 610 O O . TRP A 1 81 ? 12.400 -4.718 -9.667 1.00 90.19 81 TRP A O 1
ATOM 620 N N . LEU A 1 82 ? 11.960 -2.810 -8.602 1.00 89.56 82 LEU A N 1
ATOM 621 C CA . LEU A 1 82 ? 11.674 -2.048 -9.820 1.00 89.56 82 LEU A CA 1
ATOM 622 C C . LEU A 1 82 ? 12.911 -1.909 -10.714 1.00 89.56 82 LEU A C 1
ATOM 624 O O . LEU A 1 82 ? 12.769 -1.860 -11.935 1.00 89.56 82 LEU A O 1
ATOM 628 N N . SER A 1 83 ? 14.106 -1.899 -10.119 1.00 88.69 83 SER A N 1
ATOM 629 C CA . SER A 1 83 ? 15.383 -1.834 -10.839 1.00 88.69 83 SER A CA 1
ATOM 630 C C . SER A 1 83 ? 15.655 -3.067 -11.716 1.00 88.69 83 SER A C 1
ATOM 632 O O . SER A 1 83 ? 16.482 -3.002 -12.625 1.00 88.69 83 SER A O 1
ATOM 634 N N . GLU A 1 84 ? 14.946 -4.180 -11.493 1.00 91.25 84 GLU A N 1
ATOM 635 C CA . GLU A 1 84 ? 15.061 -5.405 -12.298 1.00 91.25 84 GLU A CA 1
ATOM 636 C C . GLU A 1 84 ? 14.310 -5.317 -13.640 1.00 91.25 84 GLU A C 1
ATOM 638 O O . GLU A 1 84 ? 14.503 -6.160 -14.521 1.00 91.25 84 GLU A O 1
ATOM 643 N N . PHE A 1 85 ? 13.459 -4.303 -13.824 1.00 89.88 85 PHE A N 1
ATOM 644 C CA . PHE A 1 85 ? 12.598 -4.176 -14.996 1.00 89.88 85 PHE A CA 1
ATOM 645 C C . PHE A 1 85 ? 13.028 -3.019 -15.899 1.00 89.88 85 PHE A C 1
ATOM 647 O O . PHE A 1 85 ? 13.245 -1.892 -15.466 1.00 89.88 85 PHE A O 1
ATOM 654 N N . SER A 1 86 ? 13.062 -3.274 -17.208 1.00 89.56 86 SER A N 1
ATOM 655 C CA . SER A 1 86 ? 13.322 -2.244 -18.225 1.00 89.56 86 SER A CA 1
ATOM 656 C C . SER A 1 86 ? 12.159 -1.262 -18.415 1.00 89.56 86 SER A C 1
ATOM 658 O O . SER A 1 86 ? 12.337 -0.196 -19.002 1.00 89.56 86 SER A O 1
ATOM 660 N N . ALA A 1 87 ? 10.969 -1.613 -17.927 1.00 90.12 87 ALA A N 1
ATOM 661 C CA . ALA A 1 87 ? 9.778 -0.777 -17.912 1.00 90.12 87 ALA A CA 1
ATOM 662 C C . ALA A 1 87 ? 9.059 -0.933 -16.570 1.00 90.12 87 ALA A C 1
ATOM 664 O O . ALA A 1 87 ? 9.075 -2.011 -15.977 1.00 90.12 87 ALA A O 1
ATOM 665 N N . ARG A 1 88 ? 8.390 0.130 -16.107 1.00 87.00 88 ARG A N 1
ATOM 666 C CA . ARG A 1 88 ? 7.657 0.095 -14.836 1.00 87.00 88 ARG A CA 1
ATOM 667 C C . ARG A 1 88 ? 6.562 -0.991 -14.888 1.00 87.00 88 ARG A C 1
ATOM 669 O O . ARG A 1 88 ? 5.746 -0.953 -15.814 1.00 87.00 88 ARG A O 1
ATOM 676 N N . PRO A 1 89 ? 6.511 -1.927 -13.920 1.00 93.12 89 PRO A N 1
ATOM 677 C CA . PRO A 1 89 ? 5.438 -2.911 -13.818 1.00 93.12 89 PRO A CA 1
ATOM 678 C C . PRO A 1 89 ? 4.059 -2.255 -13.680 1.00 93.12 89 PRO A C 1
ATOM 680 O O . PRO A 1 89 ? 3.939 -1.097 -13.271 1.00 93.12 89 PRO A O 1
ATOM 683 N N . SER A 1 90 ? 3.002 -3.001 -14.008 1.00 94.12 90 SER A N 1
ATOM 684 C CA . SER A 1 90 ? 1.633 -2.505 -13.857 1.00 94.12 90 SER A CA 1
ATOM 685 C C . SER A 1 90 ? 1.285 -2.260 -12.382 1.00 94.12 90 SER A C 1
ATOM 687 O O . SER A 1 90 ? 1.832 -2.936 -11.505 1.00 94.12 90 SER A O 1
ATOM 689 N N 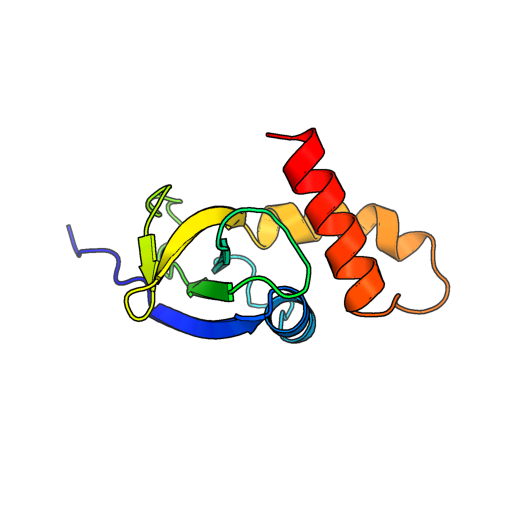. PRO A 1 91 ? 0.330 -1.361 -12.079 1.00 92.88 91 PRO A N 1
ATOM 690 C CA . PRO A 1 91 ? -0.140 -1.156 -10.711 1.00 92.88 91 PRO A CA 1
ATOM 691 C C . PRO A 1 91 ? -0.590 -2.449 -10.025 1.00 92.88 91 PRO A C 1
ATOM 693 O O . PRO A 1 91 ? -0.312 -2.644 -8.849 1.00 92.88 91 PRO A O 1
ATOM 696 N N . GLN A 1 92 ? -1.214 -3.371 -10.764 1.00 95.00 92 GLN A N 1
ATOM 697 C CA . GLN A 1 92 ? -1.609 -4.686 -10.257 1.00 95.00 92 GLN A CA 1
ATOM 698 C C . GLN A 1 92 ? -0.399 -5.532 -9.841 1.00 95.00 92 GLN A C 1
ATOM 700 O O . GLN A 1 92 ? -0.435 -6.173 -8.795 1.00 95.00 92 GLN A O 1
ATOM 705 N N . ALA A 1 93 ? 0.679 -5.528 -10.632 1.00 94.75 93 ALA A N 1
ATOM 706 C CA . ALA A 1 93 ? 1.899 -6.259 -10.295 1.00 94.75 93 ALA A CA 1
ATOM 707 C C . ALA A 1 93 ? 2.598 -5.652 -9.069 1.00 94.75 93 ALA A C 1
ATOM 709 O O . ALA A 1 93 ? 3.041 -6.389 -8.190 1.00 94.75 93 ALA A O 1
ATOM 710 N N . ILE A 1 94 ? 2.649 -4.318 -8.990 1.00 94.00 94 ILE A N 1
ATOM 711 C CA . ILE A 1 94 ? 3.190 -3.591 -7.833 1.00 94.00 94 ILE A CA 1
ATOM 712 C C . ILE A 1 94 ? 2.357 -3.903 -6.581 1.00 94.00 94 ILE A C 1
ATOM 714 O O . ILE A 1 94 ? 2.908 -4.270 -5.549 1.00 94.00 94 ILE A O 1
ATOM 718 N N . CYS A 1 95 ? 1.029 -3.846 -6.691 1.00 94.50 95 CYS A N 1
ATOM 719 C CA . CYS A 1 95 ? 0.109 -4.205 -5.618 1.00 94.50 95 CYS A CA 1
ATOM 720 C C . CYS A 1 95 ? 0.309 -5.645 -5.132 1.00 94.50 95 CYS A C 1
ATOM 722 O O . CYS A 1 95 ? 0.455 -5.867 -3.935 1.00 94.50 95 CYS A O 1
ATOM 724 N N . GLY A 1 96 ? 0.419 -6.616 -6.042 1.00 94.56 96 GLY A N 1
ATOM 725 C CA . GLY A 1 96 ? 0.709 -8.001 -5.668 1.00 94.56 96 GLY A CA 1
ATOM 726 C C . GLY A 1 96 ? 2.057 -8.168 -4.957 1.00 94.56 96 GLY A C 1
ATOM 727 O O . GLY A 1 96 ? 2.161 -8.944 -4.010 1.00 94.56 96 GLY A O 1
ATOM 728 N N . ARG A 1 97 ? 3.088 -7.417 -5.373 1.00 93.81 97 ARG A N 1
ATOM 729 C CA . ARG A 1 97 ? 4.395 -7.408 -4.697 1.00 93.81 97 ARG A CA 1
ATOM 730 C C . ARG A 1 97 ? 4.290 -6.874 -3.268 1.00 93.81 97 ARG A C 1
ATOM 732 O O . ARG A 1 97 ? 4.883 -7.467 -2.373 1.00 93.81 97 ARG A O 1
ATOM 739 N N . ILE A 1 98 ? 3.541 -5.792 -3.075 1.00 91.62 98 ILE A N 1
ATOM 740 C CA . ILE A 1 98 ? 3.327 -5.163 -1.768 1.00 91.62 98 ILE A CA 1
ATOM 741 C C . ILE A 1 98 ? 2.521 -6.068 -0.840 1.00 91.62 98 ILE A C 1
ATOM 743 O O . ILE A 1 98 ? 2.922 -6.256 0.299 1.00 91.62 98 ILE A O 1
ATOM 747 N N . ILE A 1 99 ? 1.432 -6.667 -1.330 1.00 92.81 99 ILE A N 1
ATOM 748 C CA . ILE A 1 99 ? 0.627 -7.615 -0.547 1.00 92.81 99 ILE A CA 1
ATOM 749 C C . ILE A 1 99 ? 1.504 -8.758 -0.055 1.00 92.81 99 ILE A C 1
ATOM 751 O O . ILE A 1 99 ? 1.501 -9.055 1.129 1.00 92.81 99 ILE A O 1
ATOM 755 N N . ARG A 1 100 ? 2.320 -9.340 -0.942 1.00 91.81 100 ARG A N 1
ATOM 756 C CA . ARG A 1 100 ? 3.230 -10.419 -0.557 1.00 91.81 100 ARG A CA 1
ATOM 757 C C . ARG A 1 100 ? 4.221 -9.988 0.522 1.00 91.81 100 ARG A C 1
ATOM 759 O O . ARG A 1 100 ? 4.469 -10.753 1.439 1.00 91.81 100 ARG A O 1
ATOM 766 N N . TYR A 1 101 ? 4.787 -8.788 0.403 1.00 90.44 101 TYR A N 1
ATOM 767 C CA . TYR A 1 101 ? 5.650 -8.242 1.446 1.00 90.44 101 TYR A CA 1
ATOM 768 C C . TYR A 1 101 ? 4.895 -8.109 2.776 1.00 90.44 101 TYR A C 1
ATOM 770 O O . TYR A 1 101 ? 5.371 -8.598 3.790 1.00 90.44 101 TYR A O 1
ATOM 778 N N . ALA A 1 102 ? 3.699 -7.518 2.755 1.00 87.19 102 ALA A N 1
ATOM 779 C CA . ALA A 1 102 ? 2.892 -7.297 3.950 1.00 87.19 102 ALA A CA 1
ATOM 780 C C . ALA A 1 102 ? 2.376 -8.600 4.589 1.00 87.19 102 ALA A C 1
ATOM 782 O O . ALA A 1 102 ? 2.144 -8.633 5.789 1.00 87.19 102 ALA A O 1
ATOM 783 N N . GLU A 1 103 ? 2.177 -9.663 3.808 1.00 87.38 103 GLU A N 1
ATOM 784 C CA . GLU A 1 103 ? 1.828 -10.995 4.316 1.00 87.38 103 GLU A CA 1
ATOM 785 C C . GLU A 1 103 ? 3.041 -11.756 4.873 1.00 87.38 103 GLU A C 1
ATOM 787 O O . GLU A 1 103 ? 2.875 -12.522 5.816 1.00 87.38 103 GLU A O 1
ATOM 792 N N . ASP A 1 104 ? 4.238 -11.561 4.303 1.00 85.00 104 ASP A N 1
ATOM 793 C CA . ASP A 1 104 ? 5.482 -12.199 4.765 1.00 85.00 104 ASP A CA 1
ATOM 794 C C . ASP A 1 104 ? 6.069 -11.502 6.021 1.00 85.00 104 ASP A C 1
ATOM 796 O O . ASP A 1 104 ? 6.807 -12.138 6.776 1.00 85.00 104 ASP A O 1
ATOM 800 N N . ASP A 1 105 ? 5.764 -10.216 6.238 1.00 70.38 105 ASP A N 1
ATOM 801 C CA . ASP A 1 105 ? 6.177 -9.410 7.406 1.00 70.38 105 ASP A CA 1
ATOM 802 C C . ASP A 1 105 ? 5.228 -9.551 8.623 1.00 70.38 105 ASP A C 1
ATOM 804 O O . ASP A 1 105 ? 5.629 -9.267 9.753 1.00 70.38 105 ASP A O 1
ATOM 808 N N . ALA A 1 106 ? 3.983 -10.001 8.397 1.00 56.00 106 ALA A N 1
ATOM 809 C CA . ALA A 1 106 ? 2.907 -10.102 9.399 1.00 56.00 106 ALA A CA 1
ATOM 810 C C . ALA A 1 106 ? 2.991 -11.305 10.362 1.00 56.00 106 ALA A C 1
ATOM 812 O O . ALA A 1 106 ? 3.493 -12.388 9.982 1.00 56.00 106 ALA A O 1
#

Radius of gyration: 13.47 Å; chains: 1; bounding box: 32×31×40 Å